Protein AF-A0A2S9G8Q6-F1 (afdb_monomer_lite)

Foldseek 3Di:
DVLVVDQDAADEDPAAALQPDALQVVLVVVVVVCVVRPPRYEHEYEHDDHDPDDDDDDRVVSVVVSVVVNVVSPQDPVRYHYPPD

pLDDT: mean 91.0, std 11.09, range [50.12, 98.5]

Secondary structure (DSSP, 8-state):
-TTTT-SS--EE-S-EETTTS-HHHHHHHHHHHHHHSTT-EE-EEE--PPPTTS----HHHHHHHHHHHHHHTT--GGG-EES--

Sequence (85 aa):
PLLAATTTLQVATGIVNIWTAAAGPVAESFHRIETAHPGRFLPGIGVGHPEAHQEYVKPIDALTTYLDKLDEYGVPRGRRVVAAL

Radius of gyration: 13.52 Å; chains: 1; bounding box: 32×22×39 Å

Structure (mmCIF, N/CA/C/O backbone):
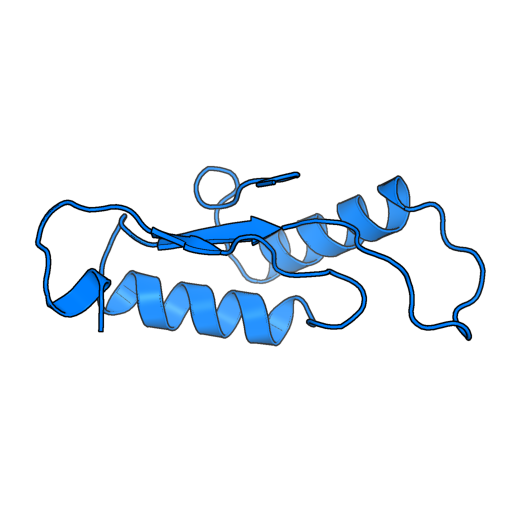data_AF-A0A2S9G8Q6-F1
#
_entry.id   AF-A0A2S9G8Q6-F1
#
loop_
_atom_site.group_PDB
_atom_site.id
_atom_site.type_symbol
_atom_site.label_atom_id
_atom_site.label_alt_id
_atom_site.label_comp_id
_atom_site.label_asym_id
_atom_site.label_entity_id
_atom_site.label_seq_id
_atom_site.pdbx_PDB_ins_code
_atom_site.Cartn_x
_atom_site.Cartn_y
_atom_site.Cartn_z
_atom_site.occupancy
_atom_site.B_iso_or_equiv
_atom_site.auth_seq_id
_atom_site.auth_comp_id
_atom_site.auth_asym_id
_atom_site.auth_atom_id
_atom_site.pdbx_PDB_model_num
ATOM 1 N N . PRO A 1 1 ? 3.160 -2.129 17.940 1.00 76.00 1 PRO A N 1
ATOM 2 C CA . PRO A 1 1 ? 3.379 -1.167 19.051 1.00 76.00 1 PRO A CA 1
ATOM 3 C C . PRO A 1 1 ? 2.399 0.021 19.037 1.00 76.00 1 PRO A C 1
ATOM 5 O O . PRO A 1 1 ? 1.629 0.139 19.976 1.00 76.00 1 PRO A O 1
ATOM 8 N N . LEU A 1 2 ? 2.359 0.847 17.978 1.00 92.94 2 LEU A N 1
ATOM 9 C CA . LEU A 1 2 ? 1.507 2.052 17.942 1.00 92.94 2 LEU A CA 1
ATOM 10 C C . LEU A 1 2 ? 0.003 1.746 17.822 1.00 92.94 2 LEU A C 1
ATOM 12 O O . LEU A 1 2 ? -0.796 2.244 18.611 1.00 92.94 2 LEU A O 1
ATOM 16 N N . LEU A 1 3 ? -0.381 0.886 16.872 1.00 95.50 3 LEU A N 1
ATOM 17 C CA . LEU A 1 3 ? -1.786 0.511 16.659 1.00 95.50 3 LEU A CA 1
ATOM 18 C C . LEU A 1 3 ? -2.395 -0.239 17.851 1.00 95.50 3 LEU A C 1
ATOM 20 O O . LEU A 1 3 ? -3.553 -0.012 18.173 1.00 95.50 3 LEU A O 1
ATOM 24 N N . ALA A 1 4 ? -1.608 -1.073 18.535 1.00 94.94 4 ALA A N 1
ATOM 25 C CA . ALA A 1 4 ? -2.044 -1.790 19.734 1.00 94.94 4 ALA A CA 1
ATOM 26 C C . ALA A 1 4 ? -2.199 -0.874 20.965 1.00 94.94 4 ALA A C 1
ATOM 28 O O . ALA A 1 4 ? -3.020 -1.150 21.830 1.00 94.94 4 ALA A O 1
ATOM 29 N N . ALA A 1 5 ? -1.424 0.213 21.042 1.00 97.38 5 ALA A N 1
ATOM 30 C CA . ALA A 1 5 ? -1.446 1.159 22.162 1.00 97.38 5 ALA A CA 1
ATOM 31 C C . ALA A 1 5 ? -2.501 2.271 22.014 1.00 97.38 5 ALA A C 1
ATOM 33 O O . ALA A 1 5 ? -2.617 3.141 22.872 1.00 97.38 5 ALA A O 1
ATOM 34 N N . THR A 1 6 ? -3.248 2.286 20.912 1.00 97.06 6 THR A N 1
ATOM 35 C CA . THR A 1 6 ? -4.225 3.331 20.582 1.00 97.06 6 THR A CA 1
ATOM 36 C C . THR A 1 6 ? -5.506 2.685 20.069 1.00 97.06 6 THR A C 1
ATOM 38 O O . THR A 1 6 ? -5.476 1.556 19.590 1.00 97.06 6 THR A O 1
ATOM 41 N N . THR A 1 7 ? -6.640 3.380 20.130 1.00 94.00 7 THR A N 1
ATOM 42 C CA . THR A 1 7 ? -7.940 2.825 19.701 1.00 94.00 7 THR A CA 1
ATOM 43 C C . THR A 1 7 ? -8.436 3.403 18.378 1.00 94.00 7 THR A C 1
ATOM 45 O O . THR A 1 7 ? -9.070 2.689 17.608 1.00 94.00 7 THR A O 1
ATOM 48 N N . THR A 1 8 ? -8.102 4.660 18.076 1.00 95.25 8 THR A N 1
ATOM 49 C CA . THR A 1 8 ? -8.620 5.387 16.900 1.00 95.25 8 THR A CA 1
ATOM 50 C C . THR A 1 8 ? -7.545 5.852 15.923 1.00 95.25 8 THR A C 1
ATOM 52 O O . THR A 1 8 ? -7.854 6.134 14.770 1.00 95.25 8 THR A O 1
ATOM 55 N N . LEU A 1 9 ? -6.280 5.918 16.350 1.00 96.69 9 LEU A N 1
ATOM 56 C CA . LEU A 1 9 ? -5.194 6.442 15.524 1.00 96.69 9 LEU A CA 1
ATOM 57 C C . LEU A 1 9 ? -5.021 5.603 14.250 1.00 96.69 9 LEU A C 1
ATOM 59 O O . LEU A 1 9 ? -4.895 4.377 14.345 1.00 96.69 9 LEU A O 1
ATOM 63 N N . GLN A 1 10 ? -4.978 6.260 13.092 1.00 95.38 10 GLN A N 1
ATOM 64 C CA . GLN A 1 10 ? -4.591 5.644 11.825 1.00 95.38 10 GLN A CA 1
ATOM 65 C C . GLN A 1 10 ? -3.091 5.826 11.597 1.00 95.38 10 GLN A C 1
ATOM 67 O O . GLN A 1 10 ? -2.526 6.871 11.915 1.00 95.38 10 GLN A O 1
ATOM 72 N N . VAL A 1 11 ? -2.445 4.796 11.060 1.00 95.12 11 VAL A N 1
ATOM 73 C CA . VAL A 1 11 ? -0.998 4.759 10.844 1.00 95.12 11 VAL A CA 1
ATOM 74 C C . VAL A 1 11 ? -0.723 4.423 9.391 1.00 95.12 11 VAL A C 1
ATOM 76 O O . VAL A 1 11 ? -1.281 3.461 8.858 1.00 95.12 11 VAL A O 1
ATOM 79 N N . ALA A 1 12 ? 0.175 5.188 8.778 1.00 94.56 12 ALA A N 1
ATOM 80 C CA . ALA A 1 12 ? 0.674 4.917 7.444 1.00 94.56 12 ALA A CA 1
ATOM 81 C C . ALA A 1 12 ? 2.194 4.750 7.432 1.00 94.56 12 ALA A C 1
ATOM 83 O O . ALA A 1 12 ? 2.895 5.262 8.305 1.00 94.56 12 ALA A O 1
ATOM 84 N N . THR A 1 13 ? 2.701 4.016 6.446 1.00 93.75 13 THR A N 1
ATOM 85 C CA . THR A 1 13 ? 4.141 3.953 6.167 1.00 93.75 13 THR A CA 1
ATOM 86 C C . THR A 1 13 ? 4.581 5.197 5.397 1.00 93.75 13 THR A C 1
ATOM 88 O O . THR A 1 13 ? 3.947 5.539 4.403 1.00 93.75 13 THR A O 1
ATOM 91 N N . GLY A 1 14 ? 5.692 5.819 5.789 1.00 89.75 14 GLY A N 1
ATOM 92 C CA . GLY A 1 14 ? 6.369 6.854 4.999 1.00 89.75 14 GLY A CA 1
ATOM 93 C C . GLY A 1 14 ? 7.794 6.410 4.668 1.00 89.75 14 GLY A C 1
ATOM 94 O O . GLY A 1 14 ? 8.687 6.578 5.486 1.00 89.75 14 GLY A O 1
ATOM 95 N N . ILE A 1 15 ? 8.086 5.735 3.560 1.00 91.12 15 ILE A N 1
ATOM 96 C CA . ILE A 1 15 ? 7.215 5.129 2.542 1.00 91.12 15 ILE A CA 1
ATOM 97 C C . ILE A 1 15 ? 7.608 3.661 2.347 1.00 91.12 15 ILE A C 1
ATOM 99 O O . ILE A 1 15 ? 8.719 3.250 2.678 1.00 91.12 15 ILE A O 1
ATOM 103 N N . VAL A 1 16 ? 6.732 2.881 1.719 1.00 94.31 16 VAL A N 1
ATOM 104 C CA . VAL A 1 16 ? 7.114 1.642 1.036 1.00 94.31 16 VAL A CA 1
ATOM 105 C C . VAL A 1 16 ? 7.667 2.013 -0.341 1.00 94.31 16 VAL A C 1
ATOM 107 O O . VAL A 1 16 ? 6.934 2.535 -1.184 1.00 94.31 16 VAL A O 1
ATOM 110 N N . ASN A 1 17 ? 8.957 1.754 -0.565 1.00 93.19 17 ASN A N 1
ATOM 111 C CA . ASN A 1 17 ? 9.610 1.963 -1.856 1.00 93.19 17 ASN A CA 1
ATOM 112 C C . ASN A 1 17 ? 9.378 0.754 -2.777 1.00 93.19 17 ASN A C 1
ATOM 114 O O . ASN A 1 17 ? 9.778 -0.362 -2.444 1.00 93.19 17 ASN A O 1
ATOM 118 N N . ILE A 1 18 ? 8.781 0.981 -3.950 1.00 93.44 18 ILE A N 1
ATOM 119 C CA . ILE A 1 18 ? 8.430 -0.089 -4.902 1.00 93.44 18 ILE A CA 1
ATOM 120 C C . ILE A 1 18 ? 9.641 -0.851 -5.463 1.00 93.44 18 ILE A C 1
ATOM 122 O O . ILE A 1 18 ? 9.484 -1.964 -5.958 1.00 93.44 18 ILE A O 1
ATOM 126 N N . TRP A 1 19 ? 10.841 -0.265 -5.395 1.00 90.50 19 TRP A N 1
ATOM 127 C CA . TRP A 1 19 ? 12.066 -0.898 -5.894 1.00 90.50 19 TRP A CA 1
ATOM 128 C C . TRP A 1 19 ? 12.616 -1.965 -4.950 1.00 90.50 19 TRP A C 1
ATOM 130 O O . TRP A 1 19 ? 13.276 -2.896 -5.401 1.00 90.50 19 TRP A O 1
ATOM 140 N N . THR A 1 20 ? 12.359 -1.821 -3.649 1.00 91.75 20 THR A N 1
ATOM 141 C CA . THR A 1 20 ? 12.958 -2.662 -2.603 1.00 91.75 20 THR A CA 1
ATOM 142 C C . THR A 1 20 ? 11.933 -3.530 -1.881 1.00 91.75 20 THR A C 1
ATOM 144 O O . THR A 1 20 ? 12.294 -4.538 -1.278 1.00 91.75 20 THR A O 1
ATOM 147 N N . ALA A 1 21 ? 10.648 -3.179 -1.958 1.00 94.56 21 ALA A N 1
ATOM 148 C CA . ALA A 1 21 ? 9.560 -3.936 -1.362 1.00 94.56 21 ALA A CA 1
ATOM 149 C C . ALA A 1 21 ? 8.643 -4.499 -2.450 1.00 94.56 21 ALA A C 1
ATOM 151 O O . ALA A 1 21 ? 8.013 -3.751 -3.190 1.00 94.56 21 ALA A O 1
ATOM 152 N N . ALA A 1 22 ? 8.542 -5.826 -2.535 1.00 96.38 22 ALA A N 1
ATOM 153 C CA . ALA A 1 22 ? 7.642 -6.486 -3.474 1.00 96.38 22 ALA A CA 1
ATOM 154 C C . ALA A 1 22 ? 6.166 -6.350 -3.049 1.00 96.38 22 ALA A C 1
ATOM 156 O O . ALA A 1 22 ? 5.833 -6.445 -1.866 1.00 96.38 22 ALA A O 1
ATOM 157 N N . ALA A 1 23 ? 5.267 -6.210 -4.032 1.00 97.75 23 ALA A N 1
ATOM 158 C CA . ALA A 1 23 ? 3.837 -5.984 -3.798 1.00 97.75 23 ALA A CA 1
ATOM 159 C C . ALA A 1 23 ? 3.153 -7.106 -2.995 1.00 97.75 23 ALA A C 1
ATOM 161 O O . ALA A 1 23 ? 2.325 -6.812 -2.139 1.00 97.75 23 ALA A O 1
ATOM 162 N N . GLY A 1 24 ? 3.519 -8.374 -3.225 1.00 98.44 24 GLY A N 1
ATOM 163 C CA . GLY A 1 24 ? 2.942 -9.527 -2.518 1.00 98.44 24 GLY A CA 1
ATOM 164 C C . GLY A 1 24 ? 3.181 -9.475 -1.002 1.00 98.44 24 GLY A C 1
ATOM 165 O O . GLY A 1 24 ? 2.218 -9.360 -0.248 1.00 98.44 24 GLY A O 1
ATOM 166 N N . PRO A 1 25 ? 4.444 -9.442 -0.533 1.00 98.38 25 PRO A N 1
ATOM 167 C CA . PRO A 1 25 ? 4.757 -9.29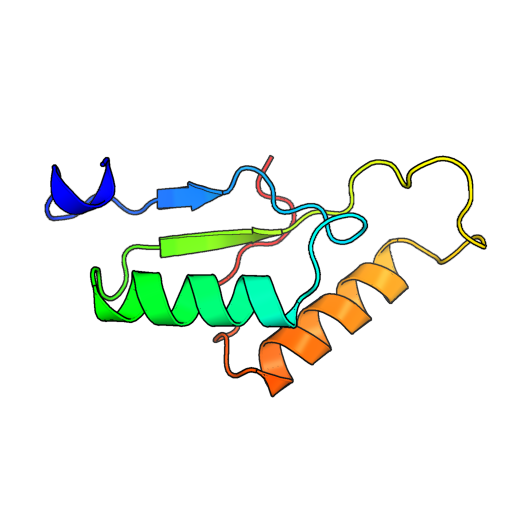0 0.892 1.00 98.38 25 PRO A CA 1
ATOM 168 C C . PRO A 1 25 ? 4.154 -8.034 1.547 1.00 98.38 25 PRO A C 1
ATOM 170 O O . PRO A 1 25 ? 3.792 -8.043 2.730 1.00 98.38 25 PRO A O 1
ATOM 173 N N . VAL A 1 26 ? 4.024 -6.940 0.788 1.00 98.00 26 VAL A N 1
ATOM 174 C CA . VAL A 1 26 ? 3.357 -5.717 1.259 1.00 98.00 26 VAL A CA 1
ATOM 175 C C . VAL A 1 26 ? 1.853 -5.944 1.432 1.00 98.00 26 VAL A C 1
ATOM 177 O O . VAL A 1 26 ? 1.304 -5.546 2.460 1.00 98.00 26 VAL A O 1
ATOM 180 N N . ALA A 1 27 ? 1.199 -6.633 0.495 1.00 98.50 27 ALA A N 1
ATOM 181 C CA . ALA A 1 27 ? -0.208 -7.009 0.600 1.00 98.50 27 ALA A CA 1
ATOM 182 C C . ALA A 1 27 ? -0.466 -7.984 1.762 1.00 98.50 27 ALA A C 1
ATOM 184 O O . ALA A 1 27 ? -1.387 -7.772 2.548 1.00 98.50 27 ALA A O 1
ATOM 185 N N . GLU A 1 28 ? 0.380 -8.999 1.951 1.00 98.50 28 GLU A N 1
ATOM 186 C CA . GLU A 1 28 ? 0.302 -9.905 3.106 1.00 98.50 28 GLU A CA 1
ATOM 187 C C . GLU A 1 28 ? 0.406 -9.143 4.433 1.00 98.50 28 GLU A C 1
ATOM 189 O O . GLU A 1 28 ? -0.348 -9.387 5.379 1.00 98.50 28 GLU A O 1
ATOM 194 N N . SER A 1 29 ? 1.326 -8.177 4.498 1.00 97.75 29 SER A N 1
ATOM 195 C CA . SER A 1 29 ? 1.489 -7.327 5.675 1.00 97.75 29 SER A CA 1
ATOM 196 C C . SER A 1 29 ? 0.271 -6.436 5.905 1.00 97.75 29 SER A C 1
ATOM 198 O O . SER A 1 29 ? -0.162 -6.307 7.050 1.00 97.75 29 SER A O 1
ATOM 200 N N . PHE A 1 30 ? -0.313 -5.875 4.841 1.00 98.19 30 PHE A N 1
ATOM 201 C CA . PHE A 1 30 ? -1.569 -5.132 4.915 1.00 98.19 30 PHE A CA 1
ATOM 202 C C . PHE A 1 30 ? -2.683 -5.996 5.507 1.00 98.19 30 PHE A C 1
ATOM 204 O O . PHE A 1 30 ? -3.247 -5.611 6.525 1.00 98.19 30 PHE A O 1
ATOM 211 N N . HIS A 1 31 ? -2.946 -7.181 4.950 1.00 98.44 31 HIS A N 1
ATOM 212 C CA . HIS A 1 31 ? -4.037 -8.054 5.401 1.00 98.44 31 HIS A CA 1
ATOM 213 C C . HIS A 1 31 ? -3.866 -8.505 6.851 1.00 98.44 31 HIS A C 1
ATOM 215 O O . HIS A 1 31 ? -4.824 -8.495 7.627 1.00 98.44 31 HIS A O 1
ATOM 221 N N . ARG A 1 32 ? -2.635 -8.839 7.256 1.00 98.12 32 ARG A N 1
ATOM 222 C CA . ARG A 1 32 ? -2.326 -9.195 8.646 1.00 98.12 32 ARG A CA 1
ATOM 223 C C . ARG A 1 32 ? -2.610 -8.038 9.605 1.00 98.12 32 ARG A C 1
ATOM 225 O O . ARG A 1 32 ? -3.200 -8.253 10.662 1.00 98.12 32 ARG A O 1
ATOM 232 N N . ILE A 1 33 ? -2.186 -6.821 9.258 1.00 97.31 33 ILE A N 1
ATOM 233 C CA . ILE A 1 33 ? -2.381 -5.645 10.117 1.00 97.31 33 ILE A CA 1
ATOM 234 C C . ILE A 1 33 ? -3.848 -5.204 10.110 1.00 97.31 33 ILE A C 1
ATOM 236 O O . ILE A 1 33 ? -4.372 -4.885 11.170 1.00 97.31 33 ILE A O 1
ATOM 240 N N . GLU A 1 34 ? -4.520 -5.230 8.961 1.00 97.44 34 GLU A N 1
ATOM 241 C CA . GLU A 1 34 ? -5.945 -4.919 8.825 1.00 97.44 34 GLU A CA 1
ATOM 242 C C . GLU A 1 34 ? -6.800 -5.891 9.647 1.00 97.44 34 GLU A C 1
ATOM 244 O O . GLU A 1 34 ? -7.712 -5.463 10.342 1.00 97.44 34 GLU A O 1
ATOM 249 N N . THR A 1 35 ? -6.459 -7.183 9.663 1.00 97.62 35 THR A N 1
ATOM 250 C CA . THR A 1 35 ? -7.151 -8.177 10.502 1.00 97.62 35 THR A CA 1
ATOM 251 C C . THR A 1 35 ? -6.993 -7.872 11.995 1.00 97.62 35 THR A C 1
ATOM 253 O O . THR A 1 35 ? -7.950 -7.982 12.758 1.00 97.62 35 THR A O 1
ATOM 256 N N . ALA A 1 36 ? -5.794 -7.473 12.429 1.00 97.25 36 ALA A N 1
ATOM 257 C CA . ALA A 1 36 ? -5.521 -7.160 13.833 1.00 97.25 36 ALA A CA 1
ATOM 258 C C . ALA A 1 36 ? -6.056 -5.780 14.266 1.00 97.25 36 ALA A C 1
ATOM 260 O O . ALA A 1 36 ? -6.407 -5.579 15.430 1.00 97.25 36 ALA A O 1
ATOM 261 N N . HIS A 1 37 ? -6.093 -4.818 13.342 1.00 96.94 37 HIS A N 1
ATOM 262 C CA . HIS A 1 37 ? -6.438 -3.418 13.579 1.00 96.94 37 HIS A CA 1
ATOM 263 C C . HIS A 1 37 ? -7.293 -2.858 12.422 1.00 96.94 37 HIS A C 1
ATOM 265 O O . HIS A 1 37 ? -6.806 -2.019 11.650 1.00 96.94 37 HIS A O 1
ATOM 271 N N . PRO A 1 38 ? -8.565 -3.288 12.302 1.00 96.75 38 PRO A N 1
ATOM 272 C CA . PRO A 1 38 ? -9.414 -2.958 11.157 1.00 96.75 38 PRO A CA 1
ATOM 273 C C . PRO A 1 38 ? -9.543 -1.454 10.919 1.00 96.75 38 PRO A C 1
ATOM 275 O O . PRO A 1 38 ? -9.778 -0.686 11.852 1.00 96.75 38 PRO A O 1
ATOM 278 N N . GLY A 1 39 ? -9.381 -1.022 9.668 1.00 96.38 39 GLY A N 1
ATOM 279 C CA . GLY A 1 39 ? -9.542 0.365 9.233 1.00 96.38 39 GLY A CA 1
ATOM 280 C C . GLY A 1 39 ? -8.396 1.316 9.603 1.00 96.38 39 GLY A C 1
ATOM 281 O O . GLY A 1 39 ? -8.459 2.508 9.276 1.00 96.38 39 GLY A O 1
ATOM 282 N N . ARG A 1 40 ? -7.339 0.837 10.271 1.00 97.06 40 ARG A N 1
ATOM 283 C CA . ARG A 1 40 ? -6.357 1.719 10.930 1.00 97.06 40 ARG A CA 1
ATOM 284 C C . ARG A 1 40 ? -4.954 1.706 10.344 1.00 97.06 40 ARG A C 1
ATOM 286 O O . ARG A 1 40 ? -4.134 2.523 10.752 1.00 97.06 40 ARG A O 1
ATOM 293 N N . PHE A 1 41 ? -4.681 0.850 9.368 1.00 96.69 41 PHE A N 1
ATOM 294 C CA . PHE A 1 41 ? -3.400 0.836 8.664 1.00 96.69 41 PHE A CA 1
ATOM 295 C C . PHE A 1 41 ? -3.548 1.234 7.197 1.00 96.69 41 PHE A C 1
ATOM 297 O O . PHE A 1 41 ? -4.493 0.805 6.543 1.00 96.69 41 PHE A O 1
ATOM 304 N N . LEU A 1 42 ? -2.632 2.052 6.680 1.00 95.75 42 LEU A N 1
ATOM 305 C CA . LEU A 1 42 ? -2.569 2.407 5.264 1.00 95.75 42 LEU A CA 1
ATOM 306 C C . LEU A 1 42 ? -1.127 2.269 4.746 1.00 95.75 42 LEU A C 1
ATOM 308 O O . LEU A 1 42 ? -0.255 3.010 5.194 1.00 95.75 42 LEU A O 1
ATOM 312 N N . PRO A 1 43 ? -0.822 1.383 3.786 1.00 96.31 43 PRO A N 1
ATOM 313 C CA . PRO A 1 43 ? 0.449 1.435 3.078 1.00 96.31 43 PRO A CA 1
ATOM 314 C C . PRO A 1 43 ? 0.553 2.749 2.290 1.00 96.31 43 PRO A C 1
ATOM 316 O O . PRO A 1 43 ? -0.188 2.982 1.332 1.00 96.31 43 PRO A O 1
ATOM 319 N N . GLY A 1 44 ? 1.477 3.609 2.712 1.00 96.44 44 GLY A N 1
ATOM 320 C CA . GLY A 1 44 ? 1.964 4.739 1.930 1.00 96.44 44 GLY A CA 1
ATOM 321 C C . GLY A 1 44 ? 3.078 4.265 1.001 1.00 96.44 44 GLY A C 1
ATOM 322 O O . GLY A 1 44 ? 4.089 3.738 1.465 1.00 96.44 44 GLY A O 1
ATOM 323 N N . ILE A 1 45 ? 2.866 4.409 -0.303 1.00 95.62 45 ILE A N 1
ATOM 324 C CA . ILE A 1 45 ? 3.670 3.843 -1.389 1.00 95.62 45 ILE A CA 1
ATOM 325 C C . ILE A 1 45 ? 4.330 4.985 -2.154 1.00 95.62 45 ILE A C 1
ATOM 327 O O . ILE A 1 45 ? 3.688 5.991 -2.470 1.00 95.62 45 ILE A O 1
ATOM 331 N N . GLY A 1 46 ? 5.602 4.826 -2.496 1.00 92.69 46 GLY A N 1
ATOM 332 C CA . GLY A 1 46 ? 6.317 5.804 -3.300 1.00 92.69 46 GLY A CA 1
ATOM 333 C C . GLY A 1 46 ? 7.380 5.174 -4.182 1.00 92.69 46 GLY A C 1
ATOM 334 O O . GLY A 1 46 ? 7.789 4.027 -3.998 1.00 92.69 46 GLY A O 1
ATOM 335 N N . VAL A 1 47 ? 7.825 5.964 -5.152 1.00 89.06 47 VAL A N 1
ATOM 336 C CA . VAL A 1 47 ? 8.944 5.616 -6.020 1.00 89.06 47 VAL A CA 1
ATOM 337 C C . VAL A 1 47 ? 10.168 6.337 -5.479 1.00 89.06 47 VAL A C 1
ATOM 339 O O . VAL A 1 47 ? 10.315 7.542 -5.666 1.00 89.06 47 VAL A O 1
ATOM 342 N N . GLY A 1 48 ? 10.996 5.615 -4.725 1.00 80.56 48 GLY A N 1
ATOM 343 C CA . GLY A 1 48 ? 12.264 6.140 -4.230 1.00 80.56 48 GLY A CA 1
ATOM 344 C C . GLY A 1 48 ? 13.347 6.096 -5.307 1.00 80.56 48 GLY A C 1
ATOM 345 O O . GLY A 1 48 ? 13.070 5.924 -6.497 1.00 80.56 48 GLY A O 1
ATOM 346 N N . HIS A 1 49 ? 14.603 6.190 -4.880 1.00 74.88 49 HIS A N 1
ATOM 347 C CA . HIS A 1 49 ? 15.723 5.950 -5.781 1.00 74.88 49 HIS A CA 1
ATOM 348 C C . HIS A 1 49 ? 15.819 4.453 -6.109 1.00 74.88 49 HIS A C 1
ATOM 350 O O . HIS A 1 49 ? 15.733 3.635 -5.185 1.00 74.88 49 HIS A O 1
ATOM 356 N N . PRO A 1 50 ? 15.984 4.084 -7.390 1.00 67.19 50 PRO A N 1
ATOM 357 C CA . PRO A 1 50 ? 16.386 2.734 -7.741 1.00 67.19 50 PRO A CA 1
ATOM 358 C C . PRO A 1 50 ? 17.812 2.506 -7.234 1.00 67.19 50 PRO A C 1
ATOM 360 O O . PRO A 1 50 ? 18.683 3.368 -7.370 1.00 67.19 50 PRO A O 1
ATOM 363 N N . GLU A 1 51 ? 18.062 1.344 -6.641 1.00 65.25 51 GLU A N 1
ATOM 364 C CA . GLU A 1 51 ? 19.433 0.893 -6.410 1.00 65.25 51 GLU A CA 1
ATOM 365 C C . GLU A 1 51 ? 20.101 0.724 -7.787 1.00 65.25 51 GLU A C 1
ATOM 367 O O . GLU A 1 51 ? 19.452 0.291 -8.738 1.00 65.25 51 GLU A O 1
ATOM 372 N N . ALA A 1 52 ? 21.359 1.150 -7.916 1.00 59.12 52 ALA A N 1
ATOM 373 C CA . ALA A 1 52 ? 22.012 1.663 -9.132 1.00 59.12 52 ALA A CA 1
ATOM 374 C C . ALA A 1 52 ? 22.148 0.728 -10.370 1.00 59.12 52 ALA A C 1
ATOM 376 O O . ALA A 1 52 ? 22.970 0.997 -11.246 1.00 59.12 52 ALA A O 1
ATOM 377 N N . HIS A 1 53 ? 21.377 -0.357 -10.482 1.00 56.16 53 HIS A N 1
ATOM 378 C CA . HIS A 1 53 ? 21.574 -1.430 -11.464 1.00 56.16 53 HIS A CA 1
ATOM 379 C C . HIS A 1 53 ? 20.305 -1.918 -12.189 1.00 56.16 53 HIS A C 1
ATOM 381 O O . HIS A 1 53 ? 20.349 -2.968 -12.825 1.00 56.16 53 HIS A O 1
ATOM 387 N N . GLN A 1 54 ? 19.180 -1.198 -12.126 1.00 61.53 54 GLN A N 1
ATOM 388 C CA . GLN A 1 54 ? 17.981 -1.571 -12.892 1.00 61.53 54 GLN A CA 1
ATOM 389 C C . GLN A 1 54 ? 17.972 -0.929 -14.284 1.00 61.53 54 GLN A C 1
ATOM 391 O O . GLN A 1 54 ? 18.384 0.222 -14.449 1.00 61.53 54 GLN A O 1
ATOM 396 N N . GLU A 1 55 ? 17.487 -1.674 -15.286 1.00 69.75 55 GLU A N 1
ATOM 397 C CA . GLU A 1 55 ? 17.103 -1.102 -16.579 1.00 69.75 55 GLU A CA 1
ATOM 398 C C . GLU A 1 55 ? 16.211 0.119 -16.344 1.00 69.75 55 GLU A C 1
ATOM 400 O O . GLU A 1 55 ? 15.382 0.131 -15.431 1.00 69.75 55 GLU A O 1
ATOM 405 N N . TYR A 1 56 ? 16.395 1.169 -17.146 1.00 71.25 56 TYR A N 1
ATOM 406 C CA . TYR A 1 56 ? 15.595 2.376 -16.996 1.00 71.25 56 TYR A CA 1
ATOM 407 C C . TYR A 1 56 ? 14.121 2.060 -17.276 1.00 71.25 56 TYR A C 1
ATOM 409 O O . TYR A 1 56 ? 13.695 1.951 -18.426 1.00 71.25 56 TY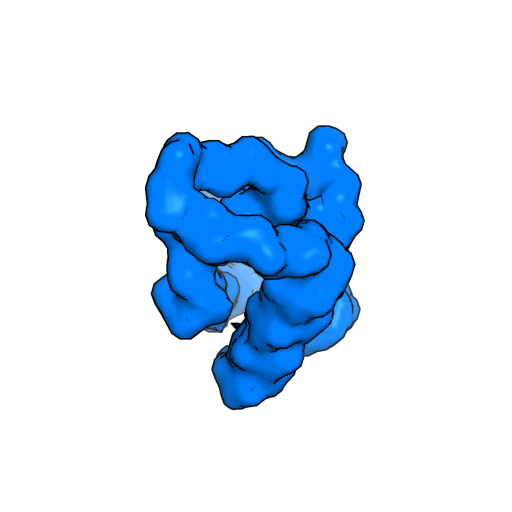R A O 1
ATOM 417 N N . VAL A 1 57 ? 13.336 1.946 -16.208 1.00 80.94 57 VAL A N 1
ATOM 418 C CA . VAL A 1 57 ? 11.877 1.886 -16.256 1.00 80.94 57 VAL A CA 1
ATOM 419 C C . VAL A 1 57 ? 11.343 3.255 -15.866 1.00 80.94 57 VAL A C 1
ATOM 421 O O . VAL A 1 57 ? 11.775 3.848 -14.875 1.00 80.94 57 VAL A O 1
ATOM 424 N N . LYS A 1 58 ? 10.3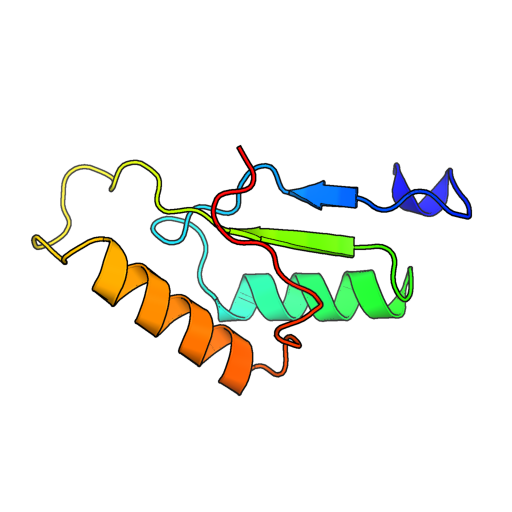78 3.772 -16.632 1.00 87.00 58 LYS A N 1
ATOM 425 C CA . LYS A 1 58 ? 9.710 5.027 -16.284 1.00 87.00 58 LYS A CA 1
ATOM 426 C C . LYS A 1 58 ? 9.046 4.873 -14.905 1.00 87.00 58 LYS A C 1
ATOM 428 O O . LYS A 1 58 ? 8.210 3.984 -14.745 1.00 87.00 58 LYS A O 1
ATOM 433 N N . PRO A 1 59 ? 9.354 5.742 -13.922 1.00 88.31 59 PRO A N 1
ATOM 434 C CA . PRO A 1 59 ? 8.832 5.644 -12.555 1.00 88.31 59 PRO A CA 1
ATOM 435 C C . PRO A 1 59 ? 7.313 5.482 -12.463 1.00 88.31 59 PRO A C 1
ATOM 437 O O . PRO A 1 59 ? 6.812 4.727 -11.634 1.00 88.31 59 PRO A O 1
ATOM 440 N N . ILE A 1 60 ? 6.578 6.175 -13.334 1.00 90.69 60 ILE A N 1
ATOM 441 C CA . ILE A 1 60 ? 5.117 6.127 -13.355 1.00 90.69 60 ILE A CA 1
ATOM 442 C C . ILE A 1 60 ? 4.577 4.775 -13.839 1.00 90.69 60 ILE A C 1
ATOM 444 O O . ILE A 1 60 ? 3.603 4.273 -13.279 1.00 90.69 60 ILE A O 1
ATOM 448 N N . ASP A 1 61 ? 5.237 4.149 -14.814 1.00 93.06 61 ASP A N 1
ATOM 449 C CA . ASP A 1 61 ? 4.839 2.845 -15.353 1.00 93.06 61 ASP A CA 1
ATOM 450 C C . ASP A 1 61 ? 5.120 1.744 -14.320 1.00 93.06 61 ASP A C 1
ATOM 452 O O . ASP A 1 61 ? 4.276 0.879 -14.068 1.00 93.06 61 ASP A O 1
ATOM 456 N N . ALA A 1 62 ? 6.275 1.827 -13.647 1.00 92.88 62 ALA A N 1
ATOM 457 C CA . ALA A 1 62 ? 6.627 0.937 -12.543 1.00 92.88 62 ALA A CA 1
ATOM 458 C C . ALA A 1 62 ? 5.632 1.052 -11.378 1.00 92.88 62 ALA A C 1
ATOM 460 O O . ALA A 1 62 ? 5.154 0.039 -10.866 1.00 92.88 62 ALA A O 1
ATOM 461 N N . LEU A 1 63 ? 5.275 2.280 -10.986 1.00 94.12 63 LEU A N 1
ATOM 462 C CA . LEU A 1 63 ? 4.289 2.519 -9.934 1.00 94.12 63 LEU A CA 1
ATOM 463 C C . LEU A 1 63 ? 2.907 1.989 -10.316 1.00 94.12 63 LEU A C 1
ATOM 465 O O . LEU A 1 63 ? 2.261 1.352 -9.491 1.00 94.12 63 LEU A O 1
ATOM 469 N N . THR A 1 64 ? 2.468 2.216 -11.553 1.00 95.50 64 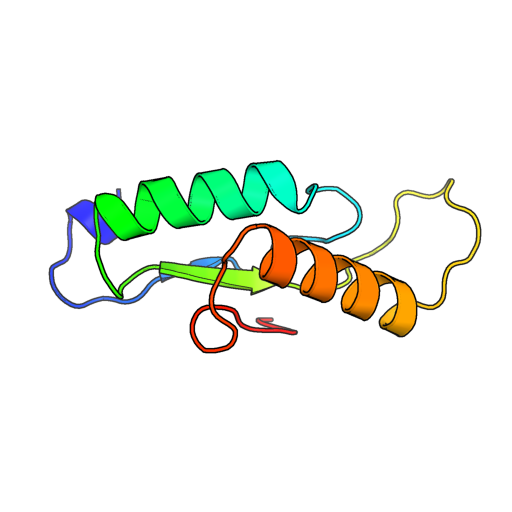THR A N 1
ATOM 470 C CA . THR A 1 64 ? 1.175 1.716 -12.043 1.00 95.50 64 THR A CA 1
ATOM 471 C C . THR A 1 64 ? 1.133 0.192 -11.966 1.00 95.50 64 THR A C 1
ATOM 473 O O . THR A 1 64 ? 0.258 -0.360 -11.307 1.00 95.50 64 THR A O 1
ATOM 476 N N . THR A 1 65 ? 2.166 -0.476 -12.485 1.00 96.38 65 THR A N 1
ATOM 477 C CA . THR A 1 65 ? 2.303 -1.941 -12.421 1.00 96.38 65 THR A CA 1
ATOM 478 C C . THR A 1 65 ? 2.291 -2.456 -10.980 1.00 96.38 65 THR A C 1
ATOM 480 O O . THR A 1 65 ? 1.714 -3.498 -10.670 1.00 96.38 65 THR A O 1
ATOM 483 N N . TYR A 1 66 ? 2.943 -1.738 -10.066 1.00 96.94 66 TYR A N 1
ATOM 484 C CA . TYR A 1 66 ? 2.953 -2.088 -8.651 1.00 96.94 66 TYR A CA 1
ATOM 485 C C . TYR A 1 66 ? 1.557 -1.977 -8.018 1.00 96.94 66 TYR A C 1
ATOM 487 O O . TYR A 1 66 ? 1.144 -2.858 -7.263 1.00 96.94 66 TYR A O 1
ATOM 495 N N . LEU A 1 67 ? 0.816 -0.912 -8.336 1.00 97.31 67 LEU A N 1
ATOM 496 C CA . LEU A 1 67 ? -0.552 -0.706 -7.864 1.00 97.31 67 LEU A CA 1
ATOM 497 C C . LEU A 1 67 ? -1.527 -1.735 -8.448 1.00 97.31 67 LEU A C 1
ATOM 499 O O . LEU A 1 67 ? -2.431 -2.150 -7.721 1.00 97.31 67 LEU A O 1
ATOM 503 N N . ASP A 1 68 ? -1.325 -2.174 -9.689 1.00 98.31 68 ASP A N 1
ATOM 504 C CA . ASP A 1 68 ? -2.110 -3.248 -10.306 1.00 98.31 68 ASP A CA 1
ATOM 505 C C . ASP A 1 68 ? -1.901 -4.572 -9.561 1.00 98.31 68 ASP A C 1
ATOM 507 O O . ASP A 1 68 ? -2.866 -5.215 -9.160 1.00 98.31 68 ASP A O 1
ATOM 511 N N . LYS A 1 69 ? -0.652 -4.924 -9.227 1.00 98.44 69 LYS A N 1
ATOM 512 C CA . LYS A 1 69 ? -0.368 -6.104 -8.389 1.00 98.44 69 LYS A CA 1
ATOM 513 C C . LYS A 1 69 ? -1.043 -6.024 -7.020 1.00 98.44 69 LYS A C 1
ATOM 515 O O . LYS A 1 69 ? -1.554 -7.017 -6.519 1.00 98.44 69 LYS A O 1
ATOM 520 N N . LEU A 1 70 ? -1.054 -4.851 -6.388 1.00 98.38 70 LEU A N 1
ATOM 521 C CA . LEU A 1 70 ? -1.776 -4.677 -5.125 1.00 98.38 70 LEU A CA 1
ATOM 522 C C . LEU A 1 70 ? -3.294 -4.843 -5.286 1.00 98.38 70 LEU A C 1
ATOM 524 O O . LEU A 1 70 ? -3.931 -5.355 -4.366 1.00 98.38 70 LEU A O 1
ATOM 528 N N . ASP A 1 71 ? -3.859 -4.445 -6.430 1.00 98.31 71 ASP A N 1
ATOM 529 C CA . ASP A 1 71 ? -5.267 -4.704 -6.751 1.00 98.31 71 ASP A CA 1
ATOM 530 C C . ASP A 1 71 ? -5.516 -6.216 -6.912 1.00 98.31 71 ASP A C 1
ATOM 532 O O . ASP A 1 71 ? -6.469 -6.735 -6.333 1.00 98.31 71 ASP A O 1
ATOM 536 N N . GLU A 1 72 ? -4.628 -6.941 -7.601 1.00 98.44 72 GLU A N 1
ATOM 537 C CA . GLU A 1 72 ? -4.684 -8.408 -7.742 1.00 98.44 72 GLU A CA 1
ATOM 538 C C . GLU A 1 72 ? -4.604 -9.135 -6.390 1.00 98.44 72 GLU A C 1
ATOM 540 O O . GLU A 1 72 ? -5.330 -10.102 -6.157 1.00 98.44 72 GLU A O 1
ATOM 545 N N . TYR A 1 73 ? -3.772 -8.647 -5.465 1.00 98.50 73 TYR A N 1
ATOM 546 C CA . TYR A 1 73 ? -3.665 -9.185 -4.103 1.00 98.50 73 TYR A CA 1
ATOM 547 C C . TYR A 1 73 ? -4.768 -8.695 -3.149 1.00 98.50 73 TYR A C 1
ATOM 549 O O . TYR A 1 73 ? -4.739 -9.000 -1.952 1.00 98.50 73 TYR A O 1
ATOM 557 N N . GLY A 1 74 ? -5.746 -7.935 -3.647 1.00 98.00 74 GLY A N 1
ATOM 558 C CA . GLY A 1 74 ? -6.925 -7.534 -2.887 1.00 98.00 74 GLY A CA 1
ATOM 559 C C . GLY A 1 74 ? -6.693 -6.413 -1.873 1.00 98.00 74 GLY A C 1
ATOM 560 O O . GLY A 1 74 ? -7.458 -6.305 -0.917 1.00 98.00 74 GLY A O 1
ATOM 561 N N . VAL A 1 75 ? -5.670 -5.569 -2.044 1.00 98.06 75 VAL A N 1
ATOM 562 C CA . VAL A 1 75 ? -5.516 -4.342 -1.244 1.00 98.06 75 VAL A CA 1
ATOM 563 C C . VAL A 1 75 ? -6.451 -3.264 -1.811 1.00 98.06 75 VAL A C 1
ATOM 565 O O . VAL A 1 75 ? -6.242 -2.810 -2.937 1.00 98.06 75 VAL A O 1
ATOM 568 N N . PRO A 1 76 ? -7.479 -2.802 -1.070 1.00 96.62 76 PRO A N 1
ATOM 569 C CA . PRO A 1 76 ? -8.455 -1.870 -1.622 1.00 96.62 76 PRO A CA 1
ATOM 570 C C . PRO A 1 76 ? -7.833 -0.521 -1.996 1.00 96.62 76 PRO A C 1
ATOM 572 O O . PRO A 1 76 ? -7.050 0.053 -1.238 1.00 96.62 76 PRO A O 1
ATOM 575 N N . ARG A 1 77 ? -8.266 0.059 -3.121 1.00 95.38 77 ARG A N 1
ATOM 576 C CA . ARG A 1 77 ? -7.765 1.355 -3.621 1.00 95.38 77 ARG A CA 1
ATOM 577 C C . ARG A 1 77 ? -7.902 2.501 -2.614 1.00 95.38 77 ARG A C 1
ATOM 579 O O . ARG A 1 77 ? -7.008 3.330 -2.520 1.00 95.38 77 ARG A O 1
ATOM 586 N N . GLY A 1 78 ? -8.984 2.523 -1.831 1.00 94.00 78 GLY A N 1
ATOM 587 C CA . GLY A 1 78 ? -9.203 3.508 -0.759 1.00 94.00 78 GLY A CA 1
ATOM 588 C C . GLY A 1 78 ? -8.421 3.235 0.534 1.00 94.00 78 GLY A C 1
ATOM 589 O O . GLY A 1 78 ? -8.579 3.958 1.513 1.00 94.00 78 GLY A O 1
ATOM 590 N N . ARG A 1 79 ? -7.610 2.172 0.571 1.00 95.31 79 ARG A N 1
ATOM 591 C CA . ARG A 1 79 ? -6.822 1.735 1.733 1.00 95.31 79 ARG A CA 1
ATOM 592 C C . ARG A 1 79 ? -5.319 1.752 1.445 1.00 95.31 79 ARG A C 1
ATOM 594 O O . ARG A 1 79 ? -4.558 1.098 2.143 1.00 95.31 79 ARG A O 1
ATOM 601 N N . ARG A 1 80 ? -4.888 2.523 0.445 1.00 94.94 80 ARG A N 1
ATOM 602 C CA . ARG A 1 80 ? -3.486 2.779 0.091 1.00 94.94 80 ARG A CA 1
ATOM 603 C C . ARG A 1 80 ? -3.310 4.250 -0.270 1.00 94.94 80 ARG A C 1
ATOM 605 O O . ARG A 1 80 ? -4.261 4.884 -0.721 1.00 94.94 80 ARG A O 1
ATOM 612 N N . VAL A 1 81 ? -2.111 4.790 -0.080 1.00 94.31 81 VAL A N 1
ATOM 613 C C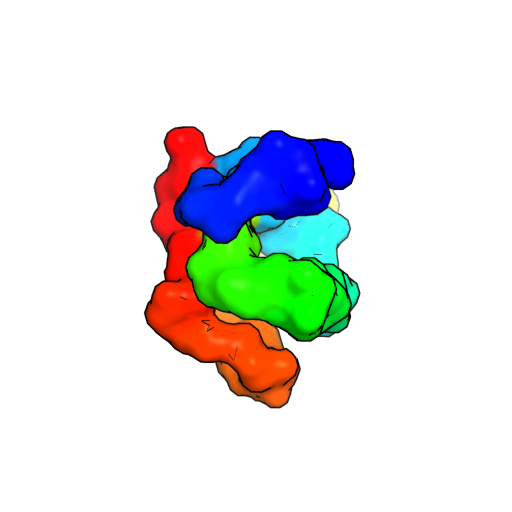A . VAL A 1 81 ? -1.797 6.193 -0.396 1.00 94.31 81 VAL A CA 1
ATOM 614 C C . VAL A 1 81 ? -0.544 6.238 -1.261 1.00 94.31 81 VAL A C 1
ATOM 616 O O . VAL A 1 81 ? 0.415 5.526 -0.986 1.00 94.31 81 VAL A O 1
ATOM 619 N N . VAL A 1 82 ? -0.547 7.056 -2.311 1.00 92.44 82 VAL A N 1
ATOM 620 C CA . VAL A 1 82 ? 0.614 7.278 -3.186 1.00 92.44 82 VAL A CA 1
ATOM 621 C C . VAL A 1 82 ? 1.278 8.596 -2.803 1.00 92.44 82 VAL A C 1
ATOM 623 O O . VAL A 1 82 ? 0.577 9.561 -2.513 1.00 92.44 82 VAL A O 1
ATOM 626 N N . ALA A 1 83 ? 2.612 8.642 -2.829 1.00 79.19 83 ALA A N 1
ATOM 627 C CA . ALA A 1 83 ? 3.406 9.827 -2.486 1.00 79.19 83 ALA A CA 1
ATOM 628 C C . ALA A 1 83 ? 3.162 10.339 -1.051 1.00 79.19 83 ALA A C 1
ATOM 630 O O . ALA A 1 83 ? 3.122 11.542 -0.807 1.00 79.19 83 ALA A O 1
ATOM 631 N N . ALA A 1 84 ? 3.010 9.415 -0.097 1.00 62.25 84 ALA A N 1
ATOM 632 C CA . ALA A 1 84 ? 2.976 9.724 1.332 1.00 62.25 84 ALA A CA 1
ATOM 633 C C . ALA A 1 84 ? 4.374 10.155 1.823 1.00 62.25 84 ALA A C 1
ATOM 635 O O . ALA A 1 84 ? 5.111 9.337 2.360 1.00 62.25 84 ALA A O 1
ATOM 636 N N . LEU A 1 85 ? 4.765 11.400 1.550 1.00 50.12 85 LEU A N 1
ATOM 637 C CA . LEU A 1 85 ? 6.049 11.989 1.950 1.00 50.12 85 LEU A CA 1
ATOM 638 C C . LEU A 1 85 ? 6.045 12.430 3.417 1.00 50.12 85 LEU A C 1
ATOM 640 O O . LEU A 1 85 ? 5.065 13.094 3.825 1.00 50.12 85 LEU A O 1
#